Protein AF-A0A660VD07-F1 (afdb_monomer_lite)

Secondary structure (DSSP, 8-state):
--SHHHHHHHHHHHHHHHHHTS-EEEEEEEEEEEPPEEEEEEEPPEEEEEEETTEEEEEEEE--EEEEEEEPPEEEEEEEEEEE---

Radius of gyration: 32.94 Å; chains: 1; bounding box: 69×18×87 Å

Sequence (87 aa):
MRFVYPLLVVLLVVFVIGVAFAGHWEVKEVKVWIPGHYEKVWVPPVYKDVVINNRLVRIKLRNGYWRVVWIPGHWKVLKVWVWVDDD

Foldseek 3Di:
DPPPVVVVVVVVVCVVVVVVQQFDKDWDKDKDKFAKDKDKDKAQWDWDWDQDPNDTDIDTPGHIDIDIDIDHIDIDIDTDIDTDGDD

pLDDT: mean 83.72, std 15.35, range [47.84, 97.56]

Structure (mmCIF, N/CA/C/O backbone):
data_AF-A0A660VD07-F1
#
_entry.id   AF-A0A660VD07-F1
#
loop_
_atom_site.group_PDB
_atom_site.id
_atom_site.type_symbol
_atom_site.label_atom_id
_atom_site.label_alt_id
_atom_site.label_comp_id
_atom_site.label_asym_id
_atom_site.label_entity_id
_atom_site.label_seq_id
_atom_site.pdbx_PDB_ins_code
_atom_site.Cartn_x
_atom_site.Cartn_y
_atom_site.Cartn_z
_atom_site.occupancy
_atom_site.B_iso_or_equiv
_atom_site.auth_seq_id
_atom_site.auth_comp_id
_atom_site.auth_asym_id
_atom_site.auth_atom_id
_atom_site.pdbx_PDB_model_num
ATOM 1 N N . MET A 1 1 ? 55.860 -7.322 -46.597 1.00 51.06 1 MET A N 1
ATOM 2 C CA . MET A 1 1 ? 55.057 -7.330 -45.351 1.00 51.06 1 MET A CA 1
ATOM 3 C C . MET A 1 1 ? 54.859 -5.898 -44.833 1.00 51.06 1 MET A C 1
ATOM 5 O O . MET A 1 1 ? 55.527 -5.502 -43.893 1.00 51.06 1 MET A O 1
ATOM 9 N N . ARG A 1 2 ? 54.022 -5.070 -45.481 1.00 51.12 2 ARG A N 1
ATOM 10 C CA . ARG A 1 2 ? 53.840 -3.649 -45.085 1.00 51.12 2 ARG A CA 1
ATOM 11 C C . ARG A 1 2 ? 52.420 -3.084 -45.276 1.00 51.12 2 ARG A C 1
ATOM 13 O O . ARG A 1 2 ? 52.183 -1.946 -44.906 1.00 51.12 2 ARG A O 1
ATOM 20 N N . PHE A 1 3 ? 51.474 -3.877 -45.790 1.00 47.84 3 PHE A N 1
ATOM 21 C CA . PHE A 1 3 ? 50.116 -3.420 -46.134 1.00 47.84 3 PHE A CA 1
ATOM 22 C C . PHE A 1 3 ? 49.016 -3.851 -45.148 1.00 47.84 3 PHE A C 1
ATOM 24 O O . PHE A 1 3 ? 47.867 -3.469 -45.318 1.00 47.84 3 PHE A O 1
ATOM 31 N N . VAL A 1 4 ? 49.349 -4.614 -44.100 1.00 54.31 4 VAL A N 1
ATOM 32 C CA . VAL A 1 4 ? 48.359 -5.134 -43.133 1.00 54.31 4 VAL A CA 1
ATOM 33 C C . VAL A 1 4 ? 48.005 -4.091 -42.058 1.00 54.31 4 VAL A C 1
ATOM 35 O O . VAL A 1 4 ? 46.869 -4.024 -41.602 1.00 54.31 4 VAL A O 1
ATOM 38 N N . TYR A 1 5 ? 48.956 -3.220 -41.704 1.00 53.97 5 TYR A N 1
ATOM 39 C CA . TYR A 1 5 ? 48.800 -2.188 -40.674 1.00 53.97 5 TYR A CA 1
ATOM 40 C C . TYR A 1 5 ? 47.759 -1.089 -40.975 1.00 53.97 5 TYR A C 1
ATOM 42 O O . TYR A 1 5 ? 46.977 -0.793 -40.075 1.00 53.97 5 TYR A O 1
ATOM 50 N N . PRO A 1 6 ? 47.672 -0.488 -42.182 1.00 61.34 6 PRO A N 1
ATOM 51 C CA . PRO A 1 6 ? 46.693 0.576 -42.425 1.00 61.34 6 PRO A CA 1
ATOM 52 C C . PRO A 1 6 ? 45.250 0.055 -42.420 1.00 61.34 6 PRO A C 1
ATOM 54 O O . PRO A 1 6 ? 44.347 0.755 -41.981 1.00 61.34 6 PRO A O 1
ATOM 57 N N . LEU A 1 7 ? 45.033 -1.191 -42.847 1.00 59.69 7 LEU A N 1
ATOM 58 C CA . LEU A 1 7 ? 43.704 -1.799 -42.926 1.00 59.69 7 LEU A CA 1
ATOM 59 C C . LEU A 1 7 ? 43.170 -2.169 -41.533 1.00 59.69 7 LEU A C 1
ATOM 61 O O . LEU A 1 7 ? 41.998 -1.948 -41.240 1.00 59.69 7 LEU A O 1
ATOM 65 N N . LEU A 1 8 ? 44.053 -2.636 -40.645 1.00 62.19 8 LEU A N 1
ATOM 66 C CA . LEU A 1 8 ? 43.740 -2.874 -39.234 1.00 62.19 8 LEU A CA 1
ATOM 67 C C . LEU A 1 8 ? 43.409 -1.573 -38.493 1.00 62.19 8 LEU A C 1
ATOM 69 O O . LEU A 1 8 ? 42.457 -1.552 -37.726 1.00 62.19 8 LEU A O 1
ATOM 73 N N . VAL A 1 9 ? 44.140 -0.483 -38.756 1.00 68.56 9 VAL A N 1
ATOM 74 C CA . VAL A 1 9 ? 43.867 0.833 -38.149 1.00 68.56 9 VAL A CA 1
ATOM 75 C C . VAL A 1 9 ? 42.531 1.399 -38.627 1.00 68.56 9 VAL A C 1
ATOM 77 O O . VAL A 1 9 ? 41.757 1.878 -37.807 1.00 68.56 9 VAL A O 1
ATOM 80 N N . VAL A 1 10 ? 42.216 1.293 -39.920 1.00 70.69 10 VAL A N 1
ATOM 81 C CA . VAL A 1 10 ? 40.916 1.735 -40.454 1.00 70.69 10 VAL A CA 1
ATOM 82 C C . VAL A 1 10 ? 39.767 0.921 -39.855 1.00 70.69 10 VAL A C 1
ATOM 84 O O . VAL A 1 10 ? 38.774 1.508 -39.439 1.00 70.69 10 VAL A O 1
ATOM 87 N N . LEU A 1 11 ? 39.908 -0.402 -39.727 1.00 65.38 11 LEU A N 1
ATOM 88 C CA . LEU A 1 11 ? 38.899 -1.242 -39.070 1.00 65.38 11 LEU A CA 1
ATOM 89 C C . LEU A 1 11 ? 38.728 -0.902 -37.586 1.00 65.38 11 LEU A C 1
ATOM 91 O O . LEU A 1 11 ? 37.603 -0.874 -37.101 1.00 65.38 11 LEU A O 1
ATOM 95 N N . LEU A 1 12 ? 39.820 -0.607 -36.876 1.00 64.31 12 LEU A N 1
ATOM 96 C CA . LEU A 1 12 ? 39.783 -0.221 -35.463 1.00 64.31 12 LEU A CA 1
ATOM 97 C C . LEU A 1 12 ? 39.115 1.150 -35.288 1.00 64.31 12 LEU A C 1
ATOM 99 O O . LEU A 1 12 ? 38.301 1.320 -34.390 1.00 64.31 12 LEU A O 1
ATOM 103 N N . VAL A 1 13 ? 39.382 2.101 -36.186 1.00 65.69 13 VAL A N 1
ATOM 104 C CA . VAL A 1 13 ? 38.737 3.422 -36.196 1.00 65.69 13 VAL A CA 1
ATOM 105 C C . VAL A 1 13 ? 37.248 3.306 -36.533 1.00 65.69 13 VAL A C 1
ATOM 107 O O . VAL A 1 13 ? 36.435 3.887 -35.827 1.00 65.69 13 VAL A O 1
ATOM 110 N N . VAL A 1 14 ? 36.862 2.508 -37.533 1.00 62.91 14 VAL A N 1
ATOM 111 C CA . VAL A 1 14 ? 35.445 2.263 -37.868 1.00 62.91 14 VAL A CA 1
ATOM 112 C C . VAL A 1 14 ? 34.720 1.532 -36.736 1.00 62.91 14 VAL A C 1
ATOM 114 O O . VAL A 1 14 ? 33.578 1.863 -36.440 1.00 62.91 14 VAL A O 1
ATOM 117 N N . PHE A 1 15 ? 35.376 0.583 -36.065 1.00 63.78 15 PHE A N 1
ATOM 118 C CA . PHE A 1 15 ? 34.810 -0.117 -34.913 1.00 63.78 15 PHE A CA 1
ATOM 119 C C . PHE A 1 15 ? 34.638 0.817 -33.710 1.00 63.78 15 PHE A C 1
ATOM 121 O O . PHE A 1 15 ? 33.578 0.834 -33.100 1.00 63.78 15 PHE A O 1
ATOM 128 N N . VAL A 1 16 ? 35.638 1.643 -33.394 1.00 60.94 16 VAL A N 1
ATOM 129 C CA . VAL A 1 16 ? 35.563 2.611 -32.286 1.00 60.94 16 VAL A CA 1
ATOM 130 C C . VAL A 1 16 ? 34.525 3.694 -32.566 1.00 60.94 16 VAL A C 1
ATOM 132 O O . VAL A 1 16 ? 33.759 4.032 -31.671 1.00 60.94 16 VAL A O 1
ATOM 135 N N . ILE A 1 17 ? 34.451 4.199 -33.799 1.00 59.03 17 ILE A N 1
ATOM 136 C CA . ILE A 1 17 ? 33.436 5.179 -34.200 1.00 59.03 17 ILE A CA 1
ATOM 137 C C . ILE A 1 17 ? 32.044 4.533 -34.186 1.00 59.03 17 ILE A C 1
ATOM 139 O O . ILE A 1 17 ? 31.132 5.096 -33.599 1.00 59.03 17 ILE A O 1
ATOM 143 N N . GLY A 1 18 ? 31.878 3.328 -34.738 1.00 57.47 18 GLY A N 1
ATOM 144 C CA . GLY A 1 18 ? 30.598 2.611 -34.733 1.00 57.47 18 GLY A CA 1
ATOM 145 C C . GLY A 1 18 ? 30.104 2.235 -33.332 1.00 57.47 18 GLY A C 1
ATOM 146 O O . GLY A 1 18 ? 28.905 2.243 -33.089 1.00 57.47 18 GLY A O 1
ATOM 147 N N . VAL A 1 19 ? 31.015 1.958 -32.393 1.00 57.75 19 VAL A N 1
ATOM 148 C CA . VAL A 1 19 ? 30.684 1.738 -30.974 1.00 57.75 19 VAL A CA 1
ATOM 149 C C . VAL A 1 19 ? 30.394 3.058 -30.249 1.00 57.75 19 VAL A C 1
ATOM 151 O O . VAL A 1 19 ? 29.604 3.065 -29.314 1.00 57.75 19 VAL A O 1
ATOM 154 N N . ALA A 1 20 ? 30.982 4.177 -30.679 1.00 57.03 20 ALA A N 1
ATOM 155 C CA . ALA A 1 20 ? 30.704 5.500 -30.116 1.00 57.03 20 ALA A CA 1
ATOM 156 C C . ALA A 1 20 ? 29.350 6.092 -30.562 1.00 57.03 20 ALA A C 1
ATOM 158 O O . ALA A 1 20 ? 28.860 6.996 -29.899 1.00 57.03 20 ALA A O 1
ATOM 159 N N . PHE A 1 21 ? 28.744 5.568 -31.635 1.00 57.66 21 PHE A N 1
ATOM 160 C CA . PHE A 1 21 ? 27.352 5.833 -32.036 1.00 57.66 21 PHE A CA 1
ATOM 161 C C . PHE A 1 21 ? 26.351 4.826 -31.432 1.00 57.66 21 PHE A C 1
ATOM 163 O O . PHE A 1 21 ? 25.183 4.794 -31.811 1.00 57.66 21 PHE A O 1
ATOM 170 N N . ALA A 1 22 ? 26.787 3.962 -30.511 1.00 68.31 22 ALA A N 1
ATOM 171 C CA . ALA A 1 22 ? 25.866 3.157 -29.721 1.00 68.31 22 ALA A CA 1
ATOM 172 C C . ALA A 1 22 ? 25.375 4.040 -28.575 1.00 68.31 22 ALA A C 1
ATOM 174 O O . ALA A 1 22 ? 26.195 4.462 -27.768 1.00 68.31 22 ALA A O 1
ATOM 175 N N . GLY A 1 23 ? 24.077 4.332 -28.557 1.00 75.50 23 GLY A N 1
ATOM 176 C CA . GLY A 1 23 ? 23.449 5.322 -27.687 1.00 75.50 23 GLY A CA 1
ATOM 177 C C . GLY A 1 23 ? 23.686 5.201 -26.176 1.00 75.50 23 GLY A C 1
ATOM 178 O O . GLY A 1 23 ? 24.556 4.488 -25.675 1.00 75.50 23 GLY A O 1
ATOM 179 N N . HIS A 1 24 ? 22.874 5.904 -25.396 1.00 82.50 24 HIS A N 1
ATOM 180 C CA . HIS A 1 24 ? 23.046 5.969 -23.949 1.00 82.50 24 HIS A CA 1
ATOM 181 C C . HIS A 1 24 ? 21.749 5.706 -23.184 1.00 82.50 24 HIS A C 1
ATOM 183 O O . HIS A 1 24 ? 20.629 5.835 -23.678 1.00 82.50 24 HIS A O 1
ATOM 189 N N . TRP A 1 25 ? 21.911 5.302 -21.923 1.00 80.00 25 TRP A N 1
ATOM 190 C CA . TRP A 1 25 ? 20.798 5.162 -20.995 1.00 80.00 25 TRP A CA 1
ATOM 191 C C . TRP A 1 25 ? 20.417 6.531 -20.440 1.00 80.00 25 TRP A C 1
ATOM 193 O O . TRP A 1 25 ? 21.193 7.152 -19.712 1.00 80.00 25 TRP A O 1
ATOM 203 N N . GLU A 1 26 ? 19.194 6.964 -20.723 1.00 85.75 26 GLU A N 1
ATOM 204 C CA . GLU A 1 26 ? 18.619 8.190 -20.179 1.00 85.75 26 GLU A CA 1
ATOM 205 C C . GLU A 1 26 ? 17.466 7.852 -19.221 1.00 85.75 26 GLU A C 1
ATOM 207 O O . GLU A 1 26 ? 16.687 6.917 -19.441 1.00 85.75 26 GLU A O 1
ATOM 212 N N . VAL A 1 27 ? 17.335 8.618 -18.134 1.00 88.00 27 VAL A N 1
ATOM 213 C CA . VAL A 1 27 ? 16.166 8.533 -17.251 1.00 88.00 27 VAL A CA 1
ATOM 214 C C . VAL A 1 27 ? 15.067 9.423 -17.808 1.00 88.00 27 VAL A C 1
ATOM 216 O O . VAL A 1 27 ? 15.192 10.646 -17.789 1.00 88.00 27 VAL A O 1
ATOM 219 N N . LYS A 1 28 ? 13.951 8.819 -18.219 1.00 87.69 28 LYS A N 1
ATOM 220 C CA . LYS A 1 28 ? 12.760 9.551 -18.660 1.00 87.69 28 LYS A CA 1
ATOM 221 C C . LYS A 1 28 ? 11.631 9.441 -17.647 1.00 87.69 28 LYS A C 1
ATOM 223 O O . LYS A 1 28 ? 11.431 8.409 -17.001 1.00 87.69 28 LYS A O 1
ATOM 228 N N . GLU A 1 29 ? 10.881 10.529 -17.514 1.00 90.88 29 GLU A N 1
ATOM 229 C CA . GLU A 1 29 ? 9.661 10.570 -16.717 1.00 90.88 29 GLU A CA 1
ATOM 230 C C . GLU A 1 29 ? 8.473 10.169 -17.589 1.00 90.88 29 GLU A C 1
ATOM 232 O O . GLU A 1 29 ? 8.109 10.865 -18.536 1.00 90.88 29 GLU A O 1
ATOM 237 N N . VAL A 1 30 ? 7.862 9.030 -17.270 1.00 89.44 30 VAL A N 1
ATOM 238 C CA . VAL A 1 30 ? 6.689 8.522 -17.983 1.00 89.44 30 VAL A CA 1
ATOM 239 C C . VAL A 1 30 ? 5.482 8.588 -17.061 1.00 89.44 30 VAL A C 1
ATOM 241 O O . VAL A 1 30 ? 5.518 8.154 -15.906 1.00 89.44 30 VAL A O 1
ATOM 244 N N . LYS A 1 31 ? 4.386 9.137 -17.584 1.00 91.75 31 LYS A N 1
ATOM 245 C CA . LYS A 1 31 ? 3.104 9.202 -16.888 1.00 91.75 31 LYS A CA 1
ATOM 246 C C . LYS A 1 31 ? 2.326 7.912 -17.152 1.00 91.75 31 LYS A C 1
ATOM 248 O O . LYS A 1 31 ? 1.904 7.665 -18.277 1.00 91.75 31 LYS A O 1
ATOM 253 N N . VAL A 1 32 ? 2.123 7.102 -16.115 1.00 91.75 32 VAL A N 1
ATOM 254 C CA . VAL A 1 32 ? 1.440 5.801 -16.203 1.00 91.75 32 VAL A CA 1
ATOM 255 C C . VAL A 1 32 ? 0.138 5.841 -15.408 1.00 91.75 32 VAL A C 1
ATOM 257 O O . VAL A 1 32 ? 0.083 6.402 -14.309 1.00 91.75 32 VAL A O 1
ATOM 260 N N . TRP A 1 33 ? -0.927 5.268 -15.972 1.00 90.88 33 TRP A N 1
ATOM 261 C CA . TRP A 1 33 ? -2.200 5.104 -15.275 1.00 90.88 33 TRP A CA 1
ATOM 262 C C . TRP A 1 33 ? -2.144 3.860 -14.401 1.00 90.88 33 TRP A C 1
ATOM 264 O O . TRP A 1 33 ? -1.945 2.753 -14.902 1.00 90.88 33 TRP A O 1
ATOM 274 N N . ILE A 1 34 ? -2.336 4.037 -13.097 1.00 93.44 34 ILE A N 1
ATOM 275 C CA . ILE A 1 34 ? -2.452 2.927 -12.158 1.00 93.44 34 ILE A CA 1
ATOM 276 C C . ILE A 1 34 ? -3.944 2.635 -11.977 1.00 93.44 34 ILE A C 1
ATOM 278 O O . ILE A 1 34 ? -4.672 3.527 -11.526 1.00 93.44 34 ILE A O 1
ATOM 282 N N . PRO A 1 35 ? -4.427 1.425 -12.321 1.00 92.56 35 PRO A N 1
ATOM 283 C CA . PRO A 1 35 ? -5.831 1.082 -12.155 1.00 92.56 35 PRO A CA 1
ATOM 284 C C . PRO A 1 35 ? -6.221 1.066 -10.673 1.00 92.56 35 PRO A C 1
ATOM 286 O O . PRO A 1 35 ? -5.411 0.775 -9.788 1.00 92.56 35 PRO A O 1
ATOM 289 N N . GLY A 1 36 ? -7.491 1.377 -10.413 1.00 95.25 36 GLY A N 1
ATOM 290 C CA . GLY A 1 36 ? -8.054 1.243 -9.075 1.00 95.25 36 GLY A CA 1
ATOM 291 C C . GLY A 1 36 ? -8.040 -0.214 -8.624 1.00 95.25 36 GLY A C 1
ATOM 292 O O . GLY A 1 36 ? -8.171 -1.127 -9.441 1.00 95.25 36 GLY A O 1
ATOM 293 N N . HIS A 1 37 ? -7.857 -0.429 -7.328 1.00 94.62 37 HIS A N 1
ATOM 294 C CA . HIS A 1 37 ? -7.814 -1.765 -6.748 1.00 94.62 37 HIS A CA 1
ATOM 295 C C . HIS A 1 37 ? -8.383 -1.761 -5.331 1.00 94.62 37 HIS A C 1
ATOM 297 O O . HIS A 1 37 ? -8.530 -0.719 -4.690 1.00 94.62 37 HIS A O 1
ATOM 303 N N . TYR A 1 38 ? -8.718 -2.952 -4.843 1.00 96.88 38 TYR A N 1
ATOM 304 C CA . TYR A 1 38 ? -9.090 -3.148 -3.451 1.00 96.88 38 TYR A CA 1
ATOM 305 C C . TYR A 1 38 ? -7.840 -3.402 -2.613 1.00 96.88 38 TYR A C 1
ATOM 307 O O . TYR A 1 38 ? -7.064 -4.306 -2.916 1.00 96.88 38 TYR A O 1
ATOM 315 N N . GLU A 1 39 ? -7.679 -2.639 -1.535 1.00 96.44 39 GLU A N 1
ATOM 316 C CA . GLU A 1 39 ? -6.594 -2.819 -0.571 1.00 96.44 39 GLU A CA 1
ATOM 317 C C . GLU A 1 39 ? -7.158 -3.120 0.822 1.00 96.44 39 GLU A C 1
ATOM 319 O O . GLU A 1 39 ? -8.220 -2.625 1.220 1.00 96.44 39 GLU A O 1
ATOM 324 N N . LYS A 1 40 ? -6.449 -3.965 1.578 1.00 97.00 40 LYS A N 1
ATOM 325 C CA . LYS A 1 40 ? -6.790 -4.302 2.960 1.00 97.00 40 LYS A CA 1
ATOM 326 C C . LYS A 1 40 ? -6.057 -3.352 3.908 1.00 97.00 40 LYS A C 1
ATOM 328 O O . LYS A 1 40 ? -4.854 -3.469 4.100 1.00 97.00 40 LYS A O 1
ATOM 333 N N . VAL A 1 41 ? -6.802 -2.456 4.544 1.00 96.75 41 VAL A N 1
ATOM 334 C CA . VAL A 1 41 ? -6.273 -1.423 5.444 1.00 96.75 41 VAL A CA 1
ATOM 335 C C . VAL A 1 41 ? -6.614 -1.763 6.895 1.00 96.75 41 VAL A C 1
ATOM 337 O O . VAL A 1 41 ? -7.722 -2.216 7.204 1.00 96.75 41 VAL A O 1
ATOM 340 N N . TRP A 1 42 ? -5.660 -1.556 7.806 1.00 96.88 42 TRP A N 1
ATOM 341 C CA . TRP A 1 42 ? -5.895 -1.690 9.243 1.00 96.88 42 TRP A CA 1
ATOM 342 C C . TRP A 1 42 ? -6.567 -0.431 9.787 1.00 96.88 42 TRP A C 1
ATOM 344 O O . TRP A 1 42 ? -6.007 0.662 9.717 1.00 96.88 42 TRP A O 1
ATOM 354 N N . VAL A 1 43 ? -7.759 -0.582 10.362 1.00 96.31 43 VAL A N 1
ATOM 355 C CA . VAL A 1 43 ? -8.443 0.499 11.074 1.00 96.31 43 VAL A CA 1
ATOM 356 C C . VAL A 1 43 ? -8.047 0.413 12.551 1.00 96.31 43 VAL A C 1
ATOM 358 O O . VAL A 1 43 ? -8.329 -0.612 13.183 1.00 96.31 43 VAL A O 1
ATOM 361 N N . PRO A 1 44 ? -7.402 1.446 13.126 1.00 95.56 44 PRO A N 1
ATOM 362 C CA . PRO A 1 44 ? -6.919 1.385 14.498 1.00 95.56 44 PRO A CA 1
ATOM 363 C C . PRO A 1 44 ? -8.073 1.346 15.518 1.00 95.56 44 PRO A C 1
ATOM 365 O O . PRO A 1 44 ? -9.164 1.861 15.254 1.00 95.56 44 PRO A O 1
ATOM 368 N N . PRO A 1 45 ? -7.848 0.748 16.702 1.00 96.75 45 PRO A N 1
ATOM 369 C CA . PRO A 1 45 ? -8.800 0.787 17.809 1.00 96.75 45 PRO A CA 1
ATOM 370 C C . PRO A 1 45 ? -9.069 2.218 18.292 1.00 96.75 45 PRO A C 1
ATOM 372 O O . PRO A 1 45 ? -8.176 3.064 18.300 1.00 96.75 45 PRO A O 1
ATOM 375 N N . VAL A 1 46 ? -10.291 2.461 18.766 1.00 97.31 46 VAL A N 1
ATOM 376 C CA . VAL A 1 46 ? -10.702 3.755 19.325 1.00 97.31 46 VAL A CA 1
ATOM 377 C C . VAL A 1 46 ? -10.629 3.690 20.845 1.00 97.31 46 VAL A C 1
ATOM 379 O O . VAL A 1 46 ? -11.215 2.796 21.464 1.00 97.31 46 VAL A O 1
ATOM 382 N N . TYR A 1 47 ? -9.946 4.664 21.440 1.00 96.94 47 TYR A N 1
ATOM 383 C CA . TYR A 1 47 ? -9.828 4.836 22.884 1.00 96.94 47 TYR A CA 1
ATOM 384 C C . TYR A 1 47 ? -10.413 6.175 23.313 1.00 96.94 47 TYR A C 1
ATOM 386 O O . TYR A 1 47 ? -10.454 7.126 22.532 1.00 96.94 47 TYR A O 1
ATOM 394 N N . LYS A 1 48 ? -10.844 6.246 24.569 1.00 96.12 48 LYS A N 1
ATOM 395 C CA . LYS A 1 48 ? -11.285 7.479 25.209 1.00 96.12 48 LYS A CA 1
ATOM 396 C C . LYS A 1 48 ? -10.713 7.549 26.612 1.00 96.12 48 LYS A C 1
ATOM 398 O O . LYS A 1 48 ? -10.775 6.571 27.355 1.00 96.12 48 LYS A O 1
ATOM 403 N N . ASP A 1 49 ? -10.201 8.717 26.961 1.00 96.56 49 ASP A N 1
ATOM 404 C CA . ASP A 1 49 ? -9.740 8.999 28.311 1.00 96.56 49 ASP A CA 1
ATOM 405 C C . ASP A 1 49 ? -10.929 9.503 29.142 1.00 96.56 49 ASP A C 1
ATOM 407 O O . ASP A 1 49 ? -11.696 10.366 28.706 1.00 96.56 49 ASP A O 1
ATOM 411 N N . VAL A 1 50 ? -11.135 8.900 30.312 1.00 95.50 50 VAL A N 1
ATOM 412 C CA . VAL A 1 50 ? -12.248 9.188 31.226 1.00 95.50 50 VAL A CA 1
ATOM 413 C C . VAL A 1 50 ? -11.697 9.283 32.643 1.00 95.50 50 VAL A C 1
ATOM 415 O O . VAL A 1 50 ? -10.803 8.528 33.021 1.00 95.50 50 VAL A O 1
ATOM 418 N N . VAL A 1 51 ? -12.230 10.207 33.439 1.00 95.94 51 VAL A N 1
ATOM 419 C CA . VAL A 1 51 ? -11.883 10.311 34.858 1.00 95.94 51 VAL A CA 1
ATOM 420 C C . VAL A 1 51 ? -12.808 9.405 35.667 1.00 95.94 51 VAL A C 1
ATOM 422 O O . VAL A 1 51 ? -14.021 9.596 35.663 1.00 95.94 51 VAL A O 1
ATOM 425 N N . ILE A 1 52 ? -12.235 8.425 36.364 1.00 93.19 52 ILE A N 1
ATOM 426 C CA . ILE A 1 52 ? -12.946 7.523 37.280 1.00 93.19 52 ILE A CA 1
ATOM 427 C C . ILE A 1 52 ? -12.254 7.623 38.635 1.00 93.19 52 ILE A C 1
ATOM 429 O O . ILE A 1 52 ? -11.041 7.439 38.719 1.00 93.19 52 ILE A O 1
ATOM 433 N N . ASN A 1 53 ? -13.005 7.932 39.696 1.00 94.25 53 ASN A N 1
ATOM 434 C CA . ASN A 1 53 ? -12.47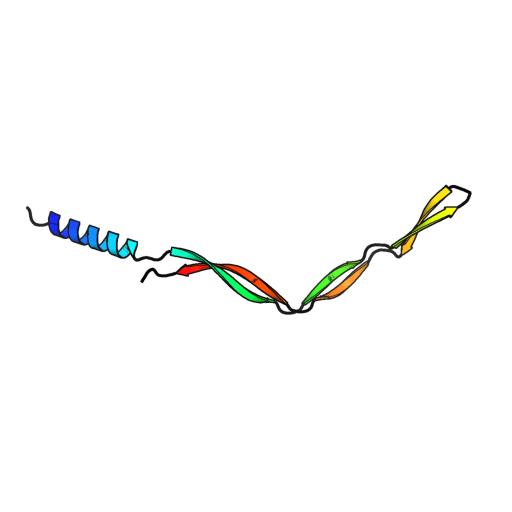2 8.086 41.058 1.00 94.25 53 ASN A CA 1
ATOM 435 C C . ASN A 1 53 ? -11.248 9.021 41.125 1.00 94.25 53 ASN A C 1
ATOM 437 O O . ASN A 1 53 ? -10.220 8.680 41.707 1.00 94.25 53 ASN A O 1
ATOM 441 N N . ASN A 1 54 ? -11.346 10.188 40.481 1.00 94.50 54 ASN A N 1
ATOM 442 C CA . ASN A 1 54 ? -10.277 11.190 40.412 1.00 94.50 54 ASN A CA 1
ATOM 443 C C . ASN A 1 54 ? -8.963 10.697 39.759 1.00 94.50 54 ASN A C 1
ATOM 445 O O . ASN A 1 54 ? -7.900 11.273 39.984 1.00 94.50 54 ASN A O 1
ATOM 449 N N . ARG A 1 55 ? -9.016 9.632 38.945 1.00 94.56 55 ARG A N 1
ATOM 450 C CA . ARG A 1 55 ? -7.889 9.127 38.146 1.00 94.56 55 ARG A CA 1
ATOM 451 C C . ARG A 1 55 ? -8.241 9.130 36.667 1.00 94.56 55 ARG A C 1
ATOM 453 O O . ARG A 1 55 ? -9.338 8.723 36.291 1.00 94.56 55 ARG A O 1
ATOM 460 N N . LEU A 1 56 ? -7.298 9.554 35.829 1.00 95.50 56 LEU A N 1
ATOM 461 C CA . LEU A 1 56 ? -7.435 9.468 34.378 1.00 95.50 56 LEU A CA 1
ATOM 462 C C . LEU A 1 56 ? -7.211 8.016 33.933 1.00 95.50 56 LEU A C 1
ATOM 464 O O . LEU A 1 56 ? -6.141 7.452 34.157 1.00 95.50 56 LEU A O 1
ATOM 468 N N . VAL A 1 57 ? -8.221 7.414 33.311 1.00 95.69 57 VAL A N 1
ATOM 469 C CA . VAL A 1 57 ? -8.192 6.036 32.811 1.00 95.69 57 VAL A CA 1
ATOM 470 C C . VAL A 1 57 ? -8.489 6.039 31.316 1.00 95.69 57 VAL A C 1
ATOM 472 O O . VAL A 1 57 ? -9.454 6.655 30.866 1.00 95.69 57 VAL A O 1
ATOM 475 N N . ARG A 1 58 ? -7.682 5.310 30.542 1.00 95.50 58 ARG A N 1
ATOM 476 C CA . ARG A 1 58 ? -7.908 5.098 29.109 1.00 95.50 58 ARG A CA 1
ATOM 477 C C . ARG A 1 58 ? -8.758 3.856 28.886 1.00 95.50 58 ARG A C 1
ATOM 479 O O . ARG A 1 58 ? -8.313 2.740 29.146 1.00 95.50 58 ARG A O 1
ATOM 486 N N . ILE A 1 59 ? -9.962 4.038 28.359 1.00 95.56 59 ILE A N 1
ATOM 487 C CA . ILE A 1 59 ? -10.892 2.946 28.062 1.00 95.56 59 ILE A CA 1
ATOM 488 C C . ILE A 1 59 ? -10.914 2.693 26.557 1.00 95.56 59 ILE A C 1
ATOM 490 O O . ILE A 1 59 ? -10.966 3.619 25.746 1.00 95.56 59 ILE A O 1
ATOM 494 N N . LYS A 1 60 ? -10.884 1.415 26.175 1.00 95.81 60 LYS A N 1
ATOM 495 C CA . LYS A 1 60 ? -11.054 0.985 24.785 1.00 95.81 60 LYS A CA 1
ATOM 496 C C . LYS A 1 60 ? -12.539 0.954 24.438 1.00 95.81 60 LYS A C 1
ATOM 498 O O . LYS A 1 60 ? -13.290 0.199 25.044 1.00 95.81 60 LYS A O 1
ATOM 503 N N . LEU A 1 61 ? -12.947 1.748 23.453 1.00 95.31 61 LEU A N 1
ATOM 504 C CA . LEU A 1 61 ? -14.334 1.806 22.982 1.00 95.31 61 LEU A CA 1
ATOM 505 C C . LEU A 1 61 ? -14.591 0.839 21.827 1.00 95.31 61 LEU A C 1
ATOM 507 O O . LEU A 1 61 ? -15.684 0.292 21.700 1.00 95.31 61 LEU A O 1
ATOM 511 N N . ARG A 1 62 ? -13.595 0.643 20.957 1.00 96.06 62 ARG A N 1
ATOM 512 C CA . ARG A 1 62 ? -13.712 -0.232 19.787 1.00 96.06 62 ARG A CA 1
ATOM 513 C C . ARG A 1 62 ? -12.379 -0.897 19.473 1.00 96.06 62 ARG A C 1
ATOM 515 O O . ARG A 1 62 ? -11.337 -0.244 19.510 1.00 96.06 62 ARG A O 1
ATOM 522 N N . ASN A 1 63 ? -12.424 -2.181 19.128 1.00 96.31 63 ASN A N 1
ATOM 523 C CA . ASN A 1 63 ? -11.257 -2.910 18.641 1.00 96.31 63 ASN A CA 1
ATOM 524 C C . ASN A 1 63 ? -10.853 -2.443 17.239 1.00 96.31 63 ASN A C 1
ATOM 526 O O . ASN A 1 63 ? -11.691 -2.014 16.446 1.00 96.31 63 ASN A O 1
ATOM 530 N N . GLY A 1 64 ? -9.560 -2.556 16.942 1.00 96.69 64 GLY A N 1
ATOM 531 C CA . GLY A 1 64 ? -9.077 -2.408 15.578 1.00 96.69 64 GLY A CA 1
ATOM 532 C C . GLY A 1 64 ? -9.528 -3.593 14.734 1.00 96.69 64 GLY A C 1
ATOM 533 O O . GLY A 1 64 ? -9.737 -4.691 15.258 1.00 96.69 64 GLY A O 1
ATOM 534 N N . TYR A 1 65 ? -9.711 -3.363 13.442 1.00 96.75 65 TYR A N 1
ATOM 535 C CA . TYR A 1 65 ? -10.129 -4.402 12.510 1.00 96.75 65 TYR A CA 1
ATOM 536 C C . TYR A 1 65 ? -9.583 -4.122 11.115 1.00 96.75 65 TYR A C 1
ATOM 538 O O . TYR A 1 65 ? -9.286 -2.985 10.748 1.00 96.75 65 TYR A O 1
ATOM 546 N N . TRP A 1 66 ? -9.470 -5.181 10.322 1.00 97.12 66 TRP A N 1
ATOM 547 C CA . TRP A 1 66 ? -9.124 -5.062 8.916 1.00 97.12 66 TRP A CA 1
ATOM 548 C C . TRP A 1 66 ? -10.355 -4.698 8.099 1.00 97.12 66 TRP A C 1
ATOM 550 O O . TRP A 1 66 ? -11.405 -5.329 8.235 1.00 97.12 66 TRP A O 1
ATOM 560 N N . ARG A 1 67 ? -10.214 -3.715 7.216 1.00 96.69 67 ARG A N 1
ATOM 561 C CA . ARG A 1 67 ? -11.251 -3.312 6.269 1.00 96.69 67 ARG A CA 1
ATOM 562 C C . ARG A 1 67 ? -10.692 -3.373 4.856 1.00 96.69 67 ARG A C 1
ATOM 564 O O . ARG A 1 67 ? -9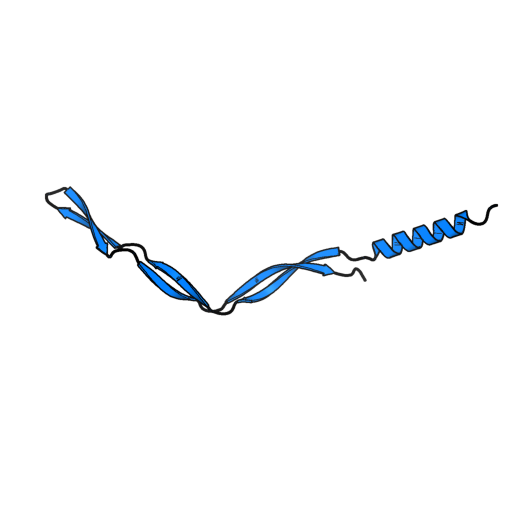.565 -2.957 4.620 1.00 96.69 67 ARG A O 1
ATOM 571 N N . VAL A 1 68 ? -11.495 -3.864 3.921 1.00 97.56 68 VAL A N 1
ATOM 572 C CA . VAL A 1 68 ? -11.201 -3.752 2.490 1.00 97.56 68 VAL A CA 1
ATOM 573 C C . VAL A 1 68 ? -11.766 -2.426 1.993 1.00 97.56 68 VAL A C 1
ATOM 575 O O . VAL A 1 68 ? -12.938 -2.128 2.233 1.00 97.56 68 VAL A O 1
ATOM 578 N N . VAL A 1 69 ? -10.931 -1.615 1.351 1.00 97.19 69 VAL A N 1
ATOM 579 C CA . VAL A 1 69 ? -11.296 -0.293 0.826 1.00 97.19 69 VAL A CA 1
ATOM 580 C C . VAL A 1 69 ? -10.956 -0.243 -0.660 1.00 97.19 69 VAL A C 1
ATOM 582 O O . VAL A 1 69 ? -9.944 -0.793 -1.088 1.00 97.19 69 VAL A O 1
ATOM 585 N N . TRP A 1 70 ? -11.821 0.393 -1.450 1.00 96.25 70 TRP A N 1
ATOM 586 C CA . TRP A 1 70 ? -11.538 0.687 -2.851 1.00 96.25 70 TRP A CA 1
ATOM 587 C C . TRP A 1 70 ? -10.632 1.910 -2.953 1.00 96.25 70 TRP A C 1
ATOM 589 O O . TRP A 1 70 ? -10.992 2.986 -2.468 1.00 96.25 70 TRP A O 1
ATOM 599 N N . ILE A 1 71 ? -9.482 1.751 -3.599 1.00 95.62 71 ILE A N 1
ATOM 600 C CA . ILE A 1 71 ? -8.567 2.846 -3.903 1.00 95.62 71 ILE A CA 1
ATOM 601 C C . ILE A 1 71 ? -8.783 3.248 -5.362 1.00 95.62 71 ILE A C 1
ATOM 603 O O . ILE A 1 71 ? -8.633 2.404 -6.251 1.00 95.62 71 ILE A O 1
ATOM 607 N N . PRO A 1 72 ? -9.144 4.516 -5.637 1.00 94.62 72 PRO A N 1
ATOM 608 C CA . PRO A 1 72 ? -9.344 4.970 -7.003 1.00 94.62 72 PRO A CA 1
ATOM 609 C C . PRO A 1 72 ? -8.029 4.935 -7.787 1.00 94.62 72 PRO A C 1
ATOM 611 O O . PRO A 1 72 ? -6.945 5.189 -7.253 1.00 94.62 72 PRO A O 1
ATOM 614 N N . GLY A 1 73 ? -8.142 4.633 -9.081 1.00 95.44 73 GLY A N 1
ATOM 615 C CA . GLY A 1 73 ? -7.011 4.719 -9.996 1.00 95.44 73 GLY A CA 1
ATOM 616 C C . GLY A 1 73 ? -6.475 6.146 -10.066 1.00 95.44 73 GLY A C 1
ATOM 617 O O . GLY A 1 73 ? -7.232 7.113 -9.942 1.00 95.44 73 GLY A O 1
ATOM 618 N N . HIS A 1 74 ? -5.166 6.280 -10.236 1.00 94.25 74 HIS A N 1
ATOM 619 C CA . HIS A 1 74 ? -4.508 7.578 -10.312 1.00 94.25 74 HIS A CA 1
ATOM 620 C C . HIS A 1 74 ? -3.349 7.548 -11.302 1.00 94.25 74 HIS A C 1
ATOM 622 O O . HIS A 1 74 ? -2.755 6.508 -11.590 1.00 94.25 74 HIS A O 1
ATOM 628 N N . TRP A 1 75 ? -3.014 8.725 -11.823 1.00 93.12 75 TRP A N 1
ATOM 629 C CA . TRP A 1 75 ? -1.812 8.903 -12.622 1.00 93.12 75 TRP A CA 1
ATOM 630 C C . TRP A 1 75 ? -0.598 8.989 -11.708 1.00 93.12 75 TRP A C 1
ATOM 632 O O . TRP A 1 75 ? -0.590 9.774 -10.758 1.00 93.12 75 TRP A O 1
ATOM 642 N N . LYS A 1 76 ? 0.444 8.226 -12.029 1.00 91.06 76 LYS A N 1
ATOM 643 C CA . LYS A 1 76 ? 1.736 8.302 -11.352 1.00 91.06 76 LYS A CA 1
ATOM 644 C C . LYS A 1 76 ? 2.829 8.582 -12.370 1.00 91.06 76 LYS A C 1
ATOM 646 O O . LYS A 1 76 ? 2.824 8.029 -13.467 1.00 91.06 76 LYS A O 1
ATOM 651 N N . VAL A 1 77 ? 3.758 9.454 -11.997 1.00 92.69 77 VAL A N 1
ATOM 652 C CA . VAL A 1 77 ? 4.976 9.691 -12.770 1.00 92.69 77 VAL A CA 1
ATOM 653 C C . VAL A 1 77 ? 6.034 8.719 -12.267 1.00 92.69 77 VAL A C 1
ATOM 655 O O . VAL A 1 77 ? 6.315 8.667 -11.067 1.00 92.69 77 VAL A O 1
ATOM 658 N N . LEU A 1 78 ? 6.567 7.907 -13.174 1.00 89.69 78 LEU A N 1
ATOM 659 C CA . LEU A 1 78 ? 7.631 6.951 -12.895 1.00 89.69 78 LEU A CA 1
ATOM 660 C C . LEU A 1 78 ? 8.884 7.357 -13.665 1.00 89.69 78 LEU A C 1
ATOM 662 O O . LEU A 1 78 ? 8.801 7.776 -14.818 1.00 89.69 78 LEU A O 1
ATOM 666 N N . LYS A 1 79 ? 10.041 7.206 -13.021 1.00 89.56 79 LYS A N 1
ATOM 667 C CA . LYS A 1 79 ? 11.348 7.349 -13.659 1.00 89.56 79 LYS A CA 1
ATOM 668 C C . LYS A 1 79 ? 11.757 5.990 -14.200 1.00 89.56 79 LYS A C 1
ATOM 670 O O . LYS A 1 79 ? 11.929 5.054 -13.420 1.00 89.56 79 LYS A O 1
ATOM 675 N N . VAL A 1 80 ? 11.863 5.882 -15.517 1.00 87.44 80 VAL A N 1
ATOM 676 C CA . VAL A 1 80 ? 12.269 4.654 -16.202 1.00 87.44 80 VAL A CA 1
ATOM 677 C C . VAL A 1 80 ? 13.545 4.909 -16.987 1.00 87.44 80 VAL A C 1
ATOM 679 O O . VAL A 1 80 ? 13.736 5.989 -17.542 1.00 87.44 80 VAL A O 1
ATOM 682 N N . TRP A 1 81 ? 14.423 3.913 -17.005 1.00 83.50 81 TRP A N 1
ATOM 683 C CA . TRP A 1 81 ? 15.615 3.926 -17.841 1.00 83.50 81 TRP A CA 1
ATOM 684 C C . TRP A 1 81 ? 15.223 3.514 -19.253 1.00 83.50 81 TRP A C 1
ATOM 686 O O . TRP A 1 81 ? 14.639 2.446 -19.446 1.00 83.50 81 TRP A O 1
ATOM 696 N N . VAL A 1 82 ? 15.518 4.371 -20.222 1.00 81.31 82 VAL A N 1
ATOM 697 C CA . VAL A 1 82 ? 15.256 4.129 -21.640 1.00 81.31 82 VAL A CA 1
ATOM 698 C C . VAL A 1 82 ? 16.583 4.236 -22.378 1.00 81.31 82 VAL A C 1
ATOM 700 O O . VAL A 1 82 ? 17.367 5.141 -22.105 1.00 81.31 82 VAL A O 1
ATOM 703 N N . TRP A 1 83 ? 16.843 3.293 -23.279 1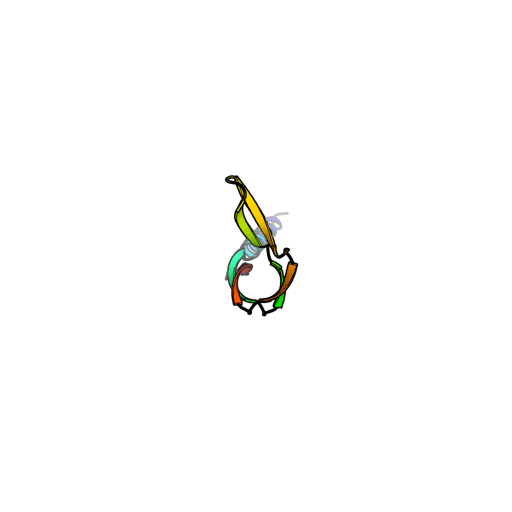.00 77.19 83 TRP A N 1
ATOM 7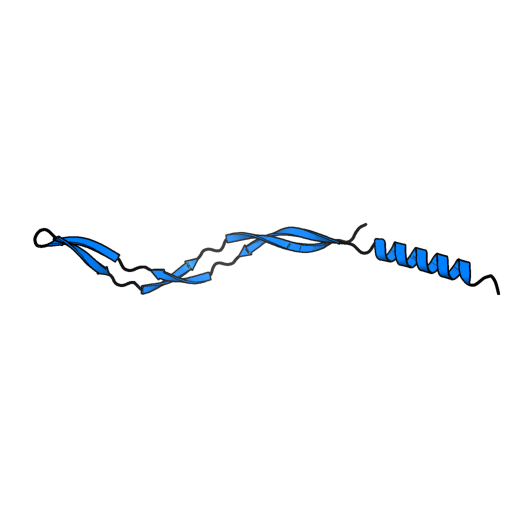04 C CA . TRP A 1 83 ? 17.965 3.383 -24.206 1.00 77.19 83 TRP A CA 1
ATOM 705 C C . TRP A 1 83 ? 17.592 4.359 -25.321 1.00 77.19 83 TRP A C 1
ATOM 707 O O . TRP A 1 83 ? 16.535 4.202 -25.938 1.00 77.19 83 TRP A O 1
ATOM 717 N N . VAL A 1 84 ? 18.411 5.382 -25.526 1.00 81.56 84 VAL A N 1
ATOM 718 C CA . VAL A 1 84 ? 18.225 6.400 -26.561 1.00 81.56 84 VAL A CA 1
ATOM 719 C C . VAL A 1 84 ? 19.408 6.305 -27.505 1.00 81.56 84 VAL A C 1
ATOM 721 O O . VAL A 1 84 ? 20.543 6.362 -27.046 1.00 81.56 84 VAL A O 1
ATOM 724 N N . ASP A 1 85 ? 19.135 6.137 -28.795 1.00 80.88 85 ASP A N 1
ATOM 725 C CA . ASP A 1 85 ? 20.171 6.126 -29.823 1.00 80.88 85 ASP A CA 1
ATOM 726 C C . ASP A 1 85 ? 20.655 7.561 -30.085 1.00 80.88 85 ASP A C 1
ATOM 728 O O . ASP A 1 85 ? 19.849 8.492 -30.141 1.00 80.88 85 ASP A O 1
ATOM 732 N N . ASP A 1 86 ? 21.972 7.735 -30.192 1.00 70.94 86 ASP A N 1
ATOM 733 C CA . ASP A 1 86 ? 22.592 9.016 -30.529 1.00 70.94 86 ASP A CA 1
ATOM 734 C C . ASP A 1 86 ? 22.652 9.124 -32.070 1.00 70.94 86 ASP A C 1
ATOM 736 O O . ASP A 1 86 ? 23.425 8.401 -32.700 1.00 70.94 86 ASP A O 1
ATOM 740 N N . ASP A 1 87 ? 21.781 9.958 -32.661 1.00 62.41 87 ASP A N 1
ATOM 741 C CA . ASP A 1 87 ? 21.686 10.232 -34.116 1.00 62.41 87 ASP A CA 1
ATOM 742 C C . ASP A 1 87 ? 22.951 10.895 -34.706 1.00 62.41 87 ASP A C 1
ATOM 744 O O . ASP A 1 87 ? 23.527 11.807 -34.060 1.00 62.41 87 ASP A O 1
#

=== Feature glossary ===
The record interleaves many kinds of information about one protein. Here is each kind framed as the question it answers.

Q: What does the local fold look like, residue by residue?
A: The Foldseek 3Di string encodes local tertiary geometry as a 20-letter alphabet — one character per residue — derived from the relative positions of nearby Cα atoms. Unlike the amino-acid sequence, 3Di is a direct function of the 3D structure, so two proteins with the same fold have similar 3Di strings even at low sequence identity.

Q: Which residues are in helices, strands, or loops?
A: The SS8 string is DSSP's per-residue secondary-structure call. α-helix (H) means an i→i+4 H-bond ladder; β-strand (E) means the residue participates in a β-sheet; 3₁₀ (G) and π (I) 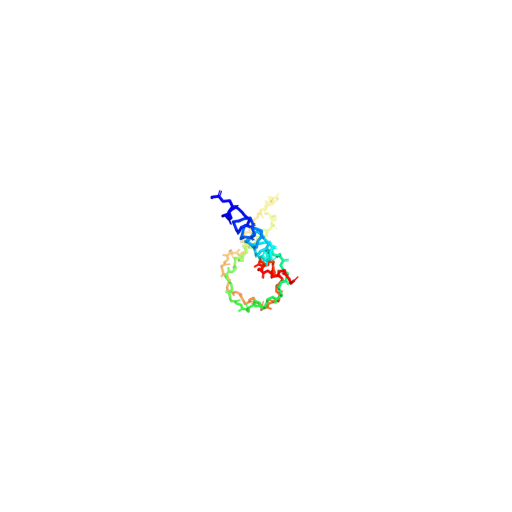are tighter and wider helices; T/S are turns/bends; '-' is loop.

Q: How big and how compact is the whole molecule?
A: Radius of gyration (Rg) is the root-mean-square distance of Cα atoms from their centroid — a single number for overall size and compactness. A globular domain of N residues has Rg ≈ 2.2·N^0.38 Å; an extended or disordered chain has a much larger Rg. The Cα contact count is the number of residue pairs whose Cα atoms are within 8 Å and are more than four positions apart in sequence — a standard proxy for tertiary packing density. The bounding box is the smallest axis-aligned box enclosing all Cα atoms.

Q: Where is each backbone atom in 3D?
A: Structure coordinates are given as an mmCIF _atom_site loop: one row per atom with element, residue name, chain id, sequence number, and x/y/z position in Å. Only the four main-chain atoms per residue are included here; side chains are omitted to keep the record compact.

Q: What is the amino-acid chain?
A: Primary structure: the covalent order of the twenty standard amino acids along the backbone. Two proteins with the same sequence will (almost always) fold to the same structure; two with 30% identity often share a fold but not the details.

Q: What if only a Cα trace is available?
A: Three-state secondary structure (P-SEA) collapses the eight DSSP classes into helix (a), strand (b), and coil (c). P-SEA assigns these from Cα geometry alone — distances and angles — without requiring backbone oxygens, so it works on any Cα trace.

Q: What family and function is it annotated with?
A: Database cross-references. InterPro integrates a dozen domain/family signature databases into unified entries with residue-range hits. GO terms attach function/process/location labels with evidence codes. CATH codes position the fold in a four-level structural taxonomy. Organism is the NCBI-taxonomy species name.

Q: How confident is the AlphaFold model at each residue?
A: pLDDT is the predicted lDDT-Cα score: AlphaFold's confidence that the local environment of each residue (all inter-atomic distances within 15 Å) is correctly placed. It is a per-residue 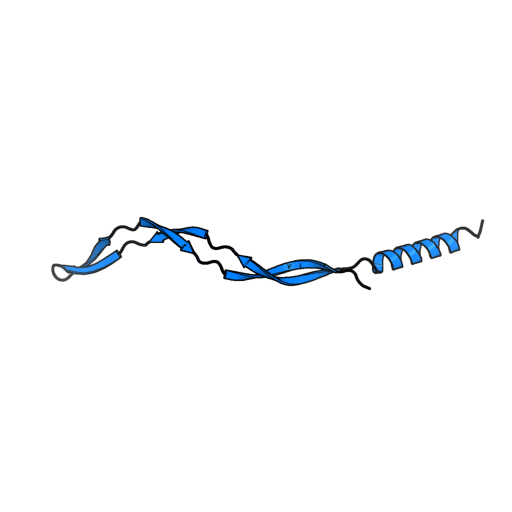number between 0 and 100, with higher meaning more reliable.

Q: How mobile is each atom in the crystal?
A: B-factor (Debye–Waller factor) reflects atomic displacement in the crystal lattice. It is an experimental observable (units Å²), not a prediction; low values mean the atom is pinned down, high values mean it moves or is heterogeneous across the crystal.

Q: Which residues are buried vs exposed?
A: SASA measures how much of the protein is reachable by solvent. It is computed by rolling a water-sized probe over the atomic surface and summing the exposed area (Å²). Per-residue SASA distinguishes core (buried, low SASA) from surface (exposed, high SASA) residues; total SASA is a whole-molecule size measure.

Q: What do the diagnostic plots show?
A: Plot images: a contact map (which residues are close in 3D, as an N×N binary image), a Ramachandran scatter (backbone torsion angles, revealing secondary-structure composition at a glance), and — for AlphaFold structures — a PAE heatmap (pairwise prediction confidence).

Q: What known structures does this most resemble?
A: The Foldseek neighbor list gives the closest experimentally determined structures in the PDB, ranked by structural alignment. TM-score near 1 means near-identical fold; near 0.3 means only rough topology match. This is how one finds what a novel AlphaFold prediction most resembles in the solved-structure universe.

Q: Are the domains correctly placed relative to each other?
A: Predicted aligned error is AlphaFold's pairwise confidence. Unlike pLDDT (per-residue), PAE is per-residue-pair and captures whether two parts of the structure are correctly placed relative to each other. Units are ångströms of expected positional error.

Q: What do the rendered images show?
A: Structure images are PyMOL renders from six orthogonal camera directions. Cartoon representation draws helices as coils and strands as arrows; sticks shows the backbone as bonds; surface shows the solvent-excluded envelope. Rainbow coloring maps sequence position to hue (blue→red, N→C); chain coloring assigns a distinct color per polypeptide.

Q: What are the backbone torsion angles?
A: φ (phi) and ψ (psi) are the two rotatable backbone dihedrals per residue: φ is the C(i-1)–N–Cα–C torsion, ψ is the N–Cα–C–N(i+1) torsion, both in degrees on (−180°, 180°]. α-helical residues cluster near (−60°, −45°); β-strand residues near (−120°, +130°). A Ramachandran plot is simply a scatter of (φ, ψ) for every residue.